Protein AF-A0A1H6C7P1-F1 (afdb_monomer)

Foldseek 3Di:
DFLQVLVVLCCVLPPPDPVLVQLCVQLVHDSVLLVVSNVDRDDRDPSSVVSSVVVSVVSPDPPPPD

Mean predicted aligned error: 5.49 Å

Rad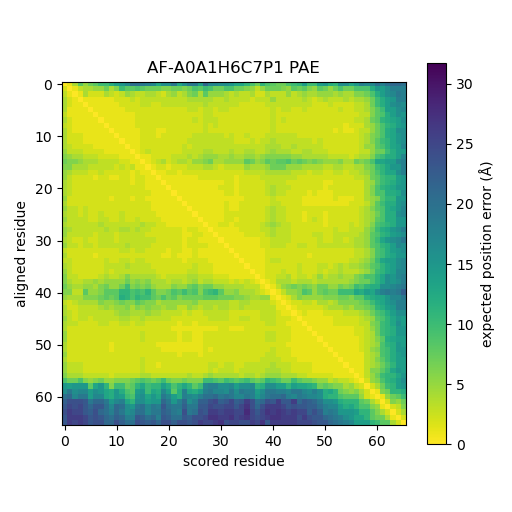ius of gyration: 11.46 Å; Cα contacts (8 Å, |Δi|>4): 71; chains: 1; bounding box: 26×27×30 Å

Structure (mmCIF, N/CA/C/O backbone):
data_AF-A0A1H6C7P1-F1
#
_entry.id   AF-A0A1H6C7P1-F1
#
loop_
_atom_site.group_PDB
_atom_site.id
_atom_site.type_symbol
_atom_site.label_atom_id
_atom_site.label_alt_id
_atom_site.label_comp_id
_atom_site.label_asym_id
_atom_site.label_entity_id
_atom_site.label_seq_id
_atom_site.pdbx_PDB_ins_code
_atom_site.Cartn_x
_atom_site.Cartn_y
_atom_site.Cartn_z
_atom_site.occupancy
_atom_site.B_iso_or_equiv
_atom_site.auth_seq_id
_atom_site.auth_comp_id
_atom_site.auth_asym_id
_atom_site.auth_atom_id
_atom_site.pdbx_PDB_model_num
ATOM 1 N N . MET A 1 1 ? 10.321 -4.866 -7.076 1.00 62.38 1 MET A N 1
ATOM 2 C CA . MET A 1 1 ? 9.449 -6.014 -6.728 1.00 62.38 1 MET A CA 1
ATOM 3 C C . MET A 1 1 ? 8.101 -5.684 -7.331 1.00 62.38 1 MET A C 1
ATOM 5 O O . MET A 1 1 ? 7.641 -4.583 -7.085 1.00 62.38 1 MET A O 1
ATOM 9 N N . ASP A 1 2 ? 7.489 -6.579 -8.104 1.00 84.44 2 ASP A N 1
ATOM 10 C CA . ASP A 1 2 ? 6.239 -6.276 -8.821 1.00 84.44 2 ASP A CA 1
ATOM 11 C C . ASP A 1 2 ? 5.110 -5.815 -7.870 1.00 84.44 2 ASP A C 1
ATOM 13 O O . ASP A 1 2 ? 4.850 -6.458 -6.841 1.00 84.44 2 ASP A O 1
ATOM 17 N N . GLY A 1 3 ? 4.459 -4.696 -8.207 1.00 84.31 3 GLY A N 1
ATOM 18 C CA . GLY A 1 3 ? 3.365 -4.090 -7.451 1.00 84.31 3 GLY A CA 1
ATOM 19 C C . GLY A 1 3 ? 2.205 -5.055 -7.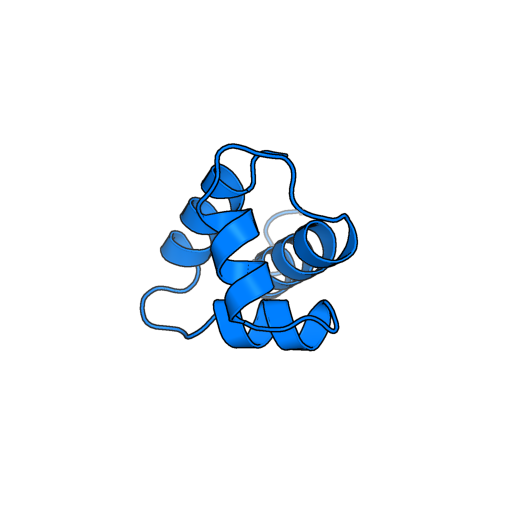219 1.00 84.31 3 GLY A C 1
ATOM 20 O O . GLY A 1 3 ? 1.704 -5.164 -6.093 1.00 84.31 3 GLY A O 1
ATOM 21 N N . ARG A 1 4 ? 1.868 -5.873 -8.222 1.00 87.62 4 ARG A N 1
ATOM 22 C CA . ARG A 1 4 ? 0.820 -6.893 -8.102 1.00 87.62 4 ARG A CA 1
ATOM 23 C C . ARG A 1 4 ? 1.147 -7.954 -7.056 1.00 87.62 4 ARG A C 1
ATOM 25 O O . ARG A 1 4 ? 0.278 -8.384 -6.290 1.00 87.62 4 ARG A O 1
ATOM 32 N N . LEU A 1 5 ? 2.406 -8.383 -6.979 1.00 89.31 5 LEU A N 1
ATOM 33 C CA . LEU A 1 5 ? 2.845 -9.358 -5.979 1.00 89.31 5 LEU A CA 1
ATOM 34 C C . LEU A 1 5 ? 2.736 -8.786 -4.556 1.00 89.31 5 LEU A C 1
ATOM 36 O O . LEU A 1 5 ? 2.372 -9.513 -3.626 1.00 89.31 5 LEU A O 1
ATOM 40 N N . LEU A 1 6 ? 3.035 -7.498 -4.379 1.00 89.25 6 LEU A N 1
ATOM 41 C CA . LEU A 1 6 ? 2.856 -6.784 -3.112 1.00 89.25 6 LEU A CA 1
ATOM 42 C C . LEU A 1 6 ? 1.379 -6.708 -2.711 1.00 89.25 6 LEU A C 1
ATOM 44 O O . LEU A 1 6 ? 1.049 -7.064 -1.578 1.00 89.25 6 LEU A O 1
ATOM 48 N N . ALA A 1 7 ? 0.491 -6.356 -3.642 1.00 91.25 7 ALA A N 1
ATOM 49 C CA . ALA A 1 7 ? -0.952 -6.314 -3.403 1.00 91.25 7 ALA A CA 1
ATOM 50 C C . ALA A 1 7 ? -1.512 -7.673 -2.956 1.00 91.25 7 ALA A C 1
ATOM 52 O O . ALA A 1 7 ? -2.291 -7.754 -2.006 1.00 91.25 7 ALA A O 1
ATOM 53 N N . LEU A 1 8 ? -1.080 -8.766 -3.596 1.00 91.62 8 LEU A N 1
ATOM 54 C CA . LEU A 1 8 ? -1.499 -10.121 -3.224 1.00 91.62 8 LEU A CA 1
ATOM 55 C C . LEU A 1 8 ? -1.042 -10.505 -1.811 1.00 91.62 8 LEU A C 1
ATOM 57 O O . LEU A 1 8 ? -1.804 -11.125 -1.066 1.00 91.62 8 LEU A O 1
ATOM 61 N N . LYS A 1 9 ? 0.183 -10.132 -1.421 1.00 91.81 9 LYS A N 1
ATOM 62 C CA . LYS A 1 9 ? 0.688 -10.370 -0.060 1.00 91.81 9 LYS A CA 1
ATOM 63 C C . LYS A 1 9 ? -0.109 -9.578 0.975 1.00 91.81 9 LYS A C 1
ATOM 65 O O . LYS A 1 9 ? -0.508 -10.156 1.981 1.00 91.81 9 LYS A O 1
ATOM 70 N N . LEU A 1 10 ? -0.375 -8.299 0.711 1.00 91.94 10 LEU A N 1
ATOM 71 C CA . LEU A 1 10 ? -1.148 -7.431 1.603 1.00 91.94 10 LEU A CA 1
ATOM 72 C C . LEU A 1 10 ? -2.588 -7.925 1.766 1.00 91.94 10 LEU A C 1
ATOM 74 O O . LEU A 1 10 ? -3.040 -8.093 2.893 1.00 91.94 10 LEU A O 1
ATOM 78 N N . ASN A 1 11 ? -3.264 -8.281 0.672 1.00 92.44 11 ASN A N 1
ATOM 79 C CA . ASN A 1 11 ? -4.610 -8.861 0.723 1.00 92.44 11 ASN A CA 1
ATOM 80 C C . ASN A 1 11 ? -4.668 -10.177 1.507 1.00 92.44 11 ASN A C 1
ATOM 82 O O . ASN A 1 11 ? -5.642 -10.433 2.211 1.00 92.44 11 ASN A O 1
ATOM 86 N N . LYS A 1 12 ? -3.635 -11.022 1.393 1.00 92.00 12 LYS A N 1
ATOM 87 C CA . LYS A 1 12 ? -3.555 -12.278 2.149 1.00 92.00 12 LYS A CA 1
ATOM 88 C C . LYS A 1 12 ? -3.328 -12.035 3.643 1.00 92.00 12 LYS A C 1
ATOM 90 O O . LYS A 1 12 ? -3.884 -12.764 4.459 1.00 92.00 12 LYS A O 1
ATOM 95 N N . GLN A 1 13 ? -2.492 -11.059 3.985 1.00 90.44 13 GLN A N 1
ATOM 96 C CA . GLN A 1 13 ? -2.100 -10.762 5.362 1.00 90.44 13 GLN A CA 1
ATOM 97 C C . GLN A 1 13 ? -3.168 -9.946 6.111 1.00 90.44 13 GLN A C 1
ATOM 99 O O . GLN A 1 13 ? -3.361 -10.142 7.307 1.00 90.44 13 GLN A O 1
ATOM 104 N N . PHE A 1 14 ? -3.889 -9.074 5.403 1.00 90.25 14 PHE A N 1
ATOM 105 C CA . PHE A 1 14 ? -4.868 -8.137 5.960 1.00 90.25 14 PHE A CA 1
ATOM 106 C C . PHE A 1 14 ? -6.237 -8.242 5.263 1.00 90.25 14 PHE A C 1
ATOM 108 O O . PHE A 1 14 ? -6.713 -7.269 4.668 1.00 90.25 14 PHE A O 1
ATOM 115 N N . PRO A 1 15 ? -6.900 -9.412 5.294 1.00 88.56 15 PRO A N 1
ATOM 116 C CA . PRO A 1 15 ? -8.188 -9.584 4.635 1.00 88.56 15 PRO A CA 1
ATOM 117 C C . PRO A 1 15 ? -9.254 -8.677 5.266 1.00 88.56 15 PRO A C 1
ATOM 119 O O . PRO A 1 15 ? -9.469 -8.700 6.476 1.00 88.56 15 PRO A O 1
ATOM 122 N N . GLY A 1 16 ? -9.937 -7.884 4.436 1.00 86.19 16 GLY A N 1
ATOM 123 C CA . GLY A 1 16 ? -10.992 -6.963 4.879 1.00 86.19 16 GLY A CA 1
ATOM 124 C C . GLY A 1 16 ? -10.492 -5.697 5.585 1.00 86.19 16 GLY A C 1
ATOM 125 O O . GLY A 1 16 ? -11.313 -4.902 6.037 1.00 86.19 16 GLY A O 1
ATOM 126 N N . TRP A 1 17 ? -9.174 -5.496 5.670 1.00 89.94 17 TRP A N 1
ATOM 127 C CA . TRP A 1 17 ? -8.570 -4.273 6.190 1.00 89.94 17 TRP A CA 1
ATOM 128 C C . TRP A 1 17 ? -8.197 -3.337 5.043 1.00 89.94 17 TRP A C 1
ATOM 130 O O . TRP A 1 17 ? -7.734 -3.786 3.994 1.00 89.94 17 TRP A O 1
ATOM 140 N N . ASP A 1 18 ? -8.370 -2.033 5.242 1.00 92.06 18 ASP A N 1
ATOM 141 C CA . ASP A 1 18 ? -8.054 -1.026 4.227 1.00 92.06 18 ASP A CA 1
ATOM 142 C C . ASP A 1 18 ? -6.553 -0.695 4.211 1.00 92.06 18 ASP A C 1
ATOM 144 O O . ASP A 1 18 ? -6.119 0.425 4.474 1.00 92.06 18 ASP A O 1
ATOM 148 N N . TRP A 1 19 ? -5.736 -1.704 3.905 1.00 93.56 19 TRP A N 1
ATOM 149 C CA . TRP A 1 19 ? -4.279 -1.585 3.853 1.00 93.56 19 TRP A CA 1
ATOM 150 C C . TRP A 1 19 ? -3.803 -0.594 2.777 1.00 93.56 19 TRP A C 1
ATOM 152 O O . TRP A 1 19 ? -2.687 -0.087 2.871 1.00 93.56 19 TRP A O 1
ATOM 162 N N . ILE A 1 20 ? -4.636 -0.272 1.778 1.00 94.00 20 ILE A N 1
ATOM 163 C CA . ILE A 1 20 ? -4.341 0.771 0.784 1.00 94.00 20 ILE A CA 1
ATOM 164 C C . ILE A 1 20 ? -4.273 2.145 1.466 1.00 94.00 20 ILE A C 1
ATOM 166 O O . ILE A 1 20 ? -3.383 2.929 1.137 1.00 94.00 20 ILE A O 1
ATOM 170 N N . ALA A 1 21 ? -5.156 2.427 2.435 1.00 94.50 21 ALA A N 1
ATOM 171 C CA . ALA A 1 21 ? -5.122 3.667 3.219 1.00 94.50 21 ALA A CA 1
ATOM 172 C C . ALA A 1 21 ? -3.793 3.818 3.959 1.00 94.50 21 ALA A C 1
ATOM 174 O O . ALA A 1 21 ? -3.128 4.844 3.855 1.00 94.50 21 ALA A O 1
ATOM 175 N N . GLU A 1 22 ? -3.403 2.756 4.660 1.00 93.50 22 GLU A N 1
ATOM 176 C CA . GLU A 1 22 ? -2.207 2.709 5.499 1.00 93.50 22 GLU A CA 1
ATOM 177 C C . GLU A 1 22 ? -0.930 2.868 4.669 1.00 93.50 22 GLU A C 1
ATOM 179 O O . GLU A 1 22 ? -0.014 3.603 5.042 1.00 93.50 22 GLU A O 1
ATOM 184 N N . VAL A 1 23 ? -0.865 2.208 3.508 1.00 94.00 23 VAL A N 1
ATOM 185 C CA . VAL A 1 23 ? 0.263 2.359 2.581 1.00 94.00 23 VAL A CA 1
ATOM 186 C C . VAL A 1 23 ? 0.303 3.775 2.009 1.00 94.00 23 VAL A C 1
ATOM 188 O O . VAL A 1 23 ? 1.383 4.354 1.941 1.00 94.00 23 VAL A O 1
ATOM 191 N N . ALA A 1 24 ? -0.843 4.352 1.640 1.00 95.88 24 ALA A N 1
ATOM 192 C CA . ALA A 1 24 ? -0.925 5.722 1.134 1.00 95.88 24 ALA A CA 1
ATOM 193 C C . ALA A 1 24 ? -0.452 6.750 2.172 1.00 95.88 24 ALA A C 1
ATOM 195 O O . ALA A 1 24 ? 0.393 7.591 1.859 1.00 95.88 24 ALA A O 1
ATOM 196 N N . GLU A 1 25 ? -0.908 6.627 3.419 1.00 95.38 25 GLU A N 1
ATOM 197 C CA . GLU A 1 25 ? -0.488 7.494 4.520 1.00 95.38 25 GLU A CA 1
ATOM 198 C C . GLU A 1 25 ? 1.021 7.384 4.782 1.00 95.38 25 GLU A C 1
ATOM 200 O O . GLU A 1 25 ? 1.726 8.394 4.795 1.00 95.38 25 GLU A O 1
ATOM 205 N N . LYS A 1 26 ? 1.551 6.160 4.904 1.00 94.50 26 LYS A N 1
ATOM 206 C CA . LYS A 1 26 ? 2.987 5.921 5.143 1.00 94.50 26 LYS A CA 1
ATOM 207 C C . LYS A 1 26 ? 3.874 6.350 3.974 1.00 94.50 26 LYS A C 1
ATOM 209 O O . LYS A 1 26 ? 4.999 6.802 4.190 1.00 94.50 26 LYS A O 1
ATOM 214 N N . ALA A 1 27 ? 3.399 6.196 2.740 1.00 94.12 27 ALA A N 1
ATOM 215 C CA . ALA A 1 27 ? 4.134 6.590 1.541 1.00 94.12 27 ALA A CA 1
ATOM 216 C C . ALA A 1 27 ? 4.070 8.103 1.270 1.00 94.12 27 ALA A C 1
ATOM 218 O O . ALA A 1 27 ? 4.878 8.596 0.476 1.00 94.12 27 ALA A O 1
ATOM 219 N N . GLY A 1 28 ? 3.143 8.824 1.915 1.00 95.50 28 GLY A N 1
ATOM 220 C CA . GLY A 1 28 ? 2.864 10.234 1.641 1.00 95.50 28 GLY A CA 1
ATOM 221 C C . GLY A 1 28 ? 2.220 10.452 0.269 1.00 95.50 28 GLY A C 1
ATOM 222 O O . GLY A 1 28 ? 2.489 11.458 -0.381 1.00 95.50 28 GLY A O 1
ATOM 223 N N . GLU A 1 29 ? 1.423 9.490 -0.196 1.00 96.00 29 GLU A N 1
ATOM 224 C CA . GLU A 1 29 ? 0.843 9.455 -1.541 1.00 96.00 29 GLU A CA 1
ATOM 225 C C . GLU A 1 29 ? -0.684 9.372 -1.484 1.00 96.00 29 GLU A C 1
ATOM 227 O O . GLU A 1 29 ? -1.279 9.071 -0.451 1.00 96.00 29 GLU A O 1
ATOM 232 N N . THR A 1 30 ? -1.347 9.625 -2.612 1.00 95.25 30 THR A N 1
ATOM 233 C CA . THR A 1 30 ? -2.797 9.429 -2.706 1.00 95.25 30 THR A CA 1
ATOM 234 C C . THR A 1 30 ? -3.145 7.949 -2.838 1.00 95.25 30 THR A C 1
ATOM 236 O O . THR A 1 30 ? -2.386 7.160 -3.406 1.00 95.25 30 THR A O 1
ATOM 239 N N . ARG A 1 31 ? -4.340 7.580 -2.365 1.00 94.75 31 ARG A N 1
ATOM 240 C CA . ARG A 1 31 ? -4.878 6.221 -2.513 1.00 94.75 31 ARG A CA 1
ATOM 241 C C . ARG A 1 31 ? -4.892 5.768 -3.966 1.00 94.75 31 ARG A C 1
ATOM 243 O O . ARG A 1 31 ? -4.353 4.711 -4.254 1.00 94.75 31 ARG A O 1
ATOM 250 N N . ASP A 1 32 ? -5.418 6.596 -4.864 1.00 94.19 32 ASP A N 1
ATOM 251 C CA . ASP A 1 32 ? -5.524 6.275 -6.291 1.00 94.19 32 ASP A CA 1
ATOM 252 C C . ASP A 1 32 ? -4.155 5.965 -6.904 1.00 94.19 32 ASP A C 1
ATOM 254 O O . ASP A 1 32 ? -4.010 5.043 -7.702 1.00 94.19 32 ASP A O 1
ATOM 258 N N . LYS A 1 33 ? -3.116 6.705 -6.493 1.00 93.00 33 LYS A N 1
ATOM 259 C CA . LYS A 1 33 ? -1.751 6.468 -6.961 1.00 93.00 33 LYS A CA 1
ATOM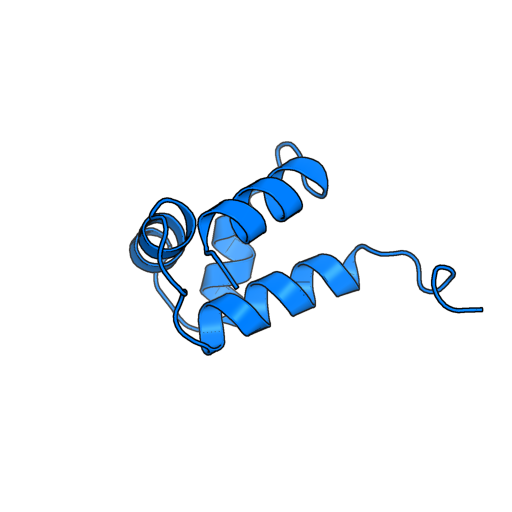 260 C C . LYS A 1 33 ? -1.194 5.157 -6.416 1.00 93.00 33 LYS A C 1
ATOM 262 O O . LYS A 1 33 ? -0.542 4.435 -7.166 1.00 93.00 33 LYS A O 1
ATOM 267 N N . VAL A 1 34 ? -1.420 4.851 -5.140 1.00 93.38 34 VAL A N 1
ATOM 268 C CA . VAL A 1 34 ? -1.008 3.573 -4.539 1.00 93.38 34 VAL A CA 1
ATOM 269 C C . VAL A 1 34 ? -1.733 2.406 -5.192 1.00 93.38 34 VAL A C 1
A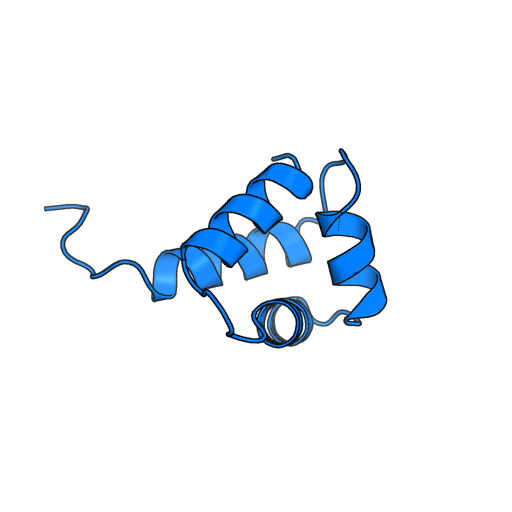TOM 271 O O . VAL A 1 34 ? -1.092 1.442 -5.595 1.00 93.38 34 VAL A O 1
ATOM 274 N N . GLU A 1 35 ? -3.049 2.507 -5.337 1.00 91.88 35 GLU A N 1
ATOM 275 C CA . GLU A 1 35 ? -3.886 1.482 -5.945 1.00 91.88 35 GLU A CA 1
ATOM 276 C C . GLU A 1 35 ? -3.461 1.203 -7.386 1.00 91.88 35 GLU A C 1
ATOM 278 O O . GLU A 1 35 ? -3.238 0.047 -7.732 1.00 91.88 35 GLU A O 1
ATOM 283 N N . TRP A 1 36 ? -3.237 2.247 -8.188 1.00 91.44 36 TRP A N 1
ATOM 284 C CA . TRP A 1 36 ? -2.757 2.093 -9.559 1.00 91.44 36 TRP A CA 1
ATOM 285 C C . TRP A 1 36 ? -1.413 1.350 -9.623 1.00 91.44 36 TRP A C 1
ATOM 287 O O . TRP A 1 36 ? -1.303 0.327 -10.292 1.00 91.44 36 TRP A O 1
ATOM 297 N N . HIS A 1 37 ? -0.408 1.781 -8.852 1.00 89.81 37 HIS A N 1
ATOM 298 C CA . HIS A 1 37 ? 0.913 1.135 -8.860 1.00 89.81 37 HIS A CA 1
ATOM 299 C C . HIS A 1 37 ? 0.914 -0.296 -8.304 1.00 89.81 37 HIS A C 1
ATOM 301 O O . HIS A 1 37 ? 1.853 -1.044 -8.559 1.00 89.81 37 HIS A O 1
ATOM 307 N N . LEU A 1 38 ? -0.092 -0.671 -7.512 1.00 86.81 38 LEU A N 1
ATOM 308 C CA . LEU A 1 38 ? -0.224 -2.012 -6.942 1.00 86.81 38 LEU A CA 1
ATOM 309 C C . LEU A 1 38 ? -1.144 -2.932 -7.767 1.00 86.81 38 LEU A C 1
ATOM 311 O O . LEU A 1 38 ? -1.168 -4.138 -7.519 1.00 86.81 38 LEU A O 1
ATOM 315 N N . GLN A 1 39 ? -1.887 -2.391 -8.736 1.00 85.31 39 GLN A N 1
ATOM 316 C CA . GLN A 1 39 ? -2.687 -3.159 -9.697 1.00 85.31 39 GLN A CA 1
ATOM 317 C C . GLN A 1 39 ? -1.932 -3.460 -10.996 1.00 85.31 39 GLN A C 1
ATOM 319 O O . GLN A 1 39 ? -2.202 -4.483 -11.626 1.00 85.31 39 GLN A O 1
ATOM 324 N N . GLU A 1 40 ? -1.003 -2.591 -11.386 1.00 82.81 40 GLU A N 1
ATOM 325 C CA . GLU A 1 40 ? -0.196 -2.747 -12.594 1.00 82.81 40 GLU A CA 1
ATOM 326 C C . GLU A 1 40 ? 0.996 -3.691 -12.365 1.00 82.81 40 GLU A C 1
ATOM 328 O O . GLU A 1 40 ? 1.605 -3.697 -11.292 1.00 82.81 40 GLU A O 1
ATOM 333 N N . ASP A 1 41 ? 1.364 -4.455 -13.400 1.00 75.81 41 ASP A N 1
ATOM 334 C CA . ASP A 1 41 ? 2.556 -5.319 -13.408 1.00 75.81 41 ASP A CA 1
ATOM 335 C C . ASP A 1 41 ? 3.827 -4.461 -13.633 1.00 75.81 41 ASP A C 1
ATOM 337 O O . ASP A 1 41 ? 4.551 -4.602 -14.624 1.00 75.81 41 ASP A O 1
ATOM 341 N N . MET A 1 42 ? 4.065 -3.496 -12.739 1.00 80.56 42 MET A N 1
ATOM 342 C CA . MET A 1 42 ? 5.215 -2.590 -12.757 1.00 80.56 42 MET A CA 1
ATOM 343 C C . MET A 1 42 ? 5.840 -2.450 -11.370 1.00 80.56 42 MET A C 1
ATOM 345 O O . MET A 1 42 ? 5.211 -2.717 -10.346 1.00 80.56 42 MET A O 1
ATOM 349 N N . ASP A 1 43 ? 7.095 -1.998 -11.327 1.00 84.81 43 ASP A N 1
ATOM 350 C CA . ASP A 1 43 ? 7.729 -1.659 -10.057 1.00 84.81 43 ASP A CA 1
ATOM 351 C C . ASP A 1 43 ? 7.080 -0.382 -9.483 1.00 84.81 43 ASP A C 1
ATOM 353 O O . ASP A 1 43 ? 7.100 0.671 -10.137 1.00 84.81 43 ASP A O 1
ATOM 357 N N . PRO A 1 44 ? 6.507 -0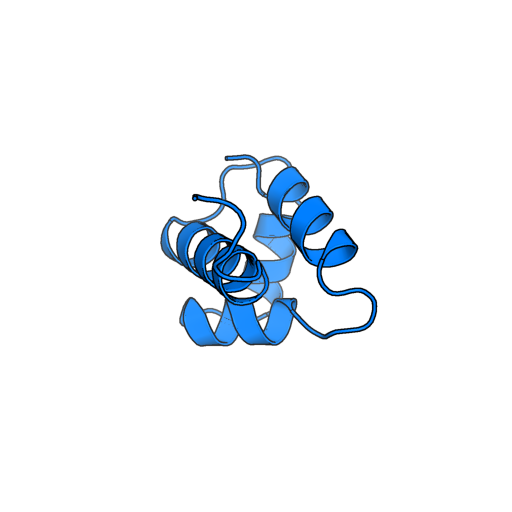.439 -8.268 1.00 87.31 44 PRO A N 1
ATOM 358 C CA . PRO A 1 44 ? 5.964 0.738 -7.623 1.00 87.31 44 PRO A CA 1
ATOM 359 C C . PRO A 1 44 ? 7.101 1.691 -7.206 1.00 87.31 44 PRO A C 1
ATOM 361 O O . PRO A 1 44 ? 8.227 1.261 -6.944 1.00 87.31 44 PRO A O 1
ATOM 364 N N . PRO A 1 45 ? 6.819 2.997 -7.081 1.00 92.69 45 PRO A N 1
ATOM 365 C CA . PRO A 1 45 ? 7.717 3.967 -6.478 1.00 92.69 45 PRO A CA 1
ATOM 366 C C . PRO A 1 45 ? 8.296 3.467 -5.152 1.00 92.69 45 PRO A C 1
ATOM 368 O O . PRO A 1 45 ? 7.589 2.879 -4.332 1.00 92.69 45 PRO A O 1
ATOM 371 N N . ALA A 1 46 ? 9.579 3.748 -4.911 1.00 92.44 46 ALA A N 1
ATOM 372 C CA . ALA A 1 46 ? 10.311 3.203 -3.765 1.00 92.44 46 ALA A CA 1
ATOM 373 C C . ALA A 1 46 ? 9.664 3.527 -2.402 1.00 92.44 46 ALA A C 1
ATOM 375 O O . ALA A 1 46 ? 9.779 2.747 -1.458 1.00 92.44 46 ALA A O 1
ATOM 376 N N . ASN A 1 47 ? 8.967 4.661 -2.281 1.00 94.31 47 ASN A N 1
ATOM 377 C CA . ASN A 1 47 ? 8.201 5.013 -1.084 1.00 94.31 47 ASN A CA 1
ATOM 378 C C . ASN A 1 47 ? 6.982 4.102 -0.873 1.00 94.31 47 ASN A C 1
ATOM 380 O O . ASN A 1 47 ? 6.746 3.687 0.260 1.00 94.31 47 ASN A O 1
ATOM 384 N N . ILE A 1 48 ? 6.256 3.758 -1.940 1.00 93.69 48 ILE A N 1
ATOM 385 C CA . ILE A 1 48 ? 5.112 2.834 -1.903 1.00 93.69 48 ILE A CA 1
ATOM 386 C C . ILE A 1 48 ? 5.600 1.415 -1.597 1.00 93.69 48 ILE A C 1
ATOM 388 O O . ILE A 1 48 ? 5.054 0.762 -0.707 1.00 93.69 48 ILE A O 1
ATOM 392 N N . GLU A 1 49 ? 6.669 0.961 -2.264 1.00 93.25 49 GLU A N 1
ATOM 393 C CA . GLU A 1 49 ? 7.281 -0.345 -1.988 1.00 93.25 49 GLU A CA 1
ATOM 394 C C . GLU A 1 49 ? 7.709 -0.458 -0.519 1.00 93.25 49 GLU A C 1
ATOM 396 O O . GLU A 1 49 ? 7.359 -1.425 0.161 1.00 93.25 49 GLU A O 1
ATOM 401 N N . ARG A 1 50 ? 8.426 0.549 -0.007 1.00 93.50 50 ARG A N 1
ATOM 402 C CA . ARG A 1 50 ? 8.891 0.572 1.383 1.00 93.50 50 ARG A CA 1
ATOM 403 C C . ARG A 1 50 ? 7.726 0.556 2.372 1.00 93.50 50 ARG A C 1
ATOM 405 O O . ARG A 1 50 ? 7.741 -0.260 3.287 1.00 93.50 50 ARG A O 1
ATOM 412 N N . ALA A 1 51 ? 6.717 1.404 2.175 1.00 94.62 51 ALA A N 1
ATOM 413 C CA . ALA A 1 51 ? 5.553 1.478 3.058 1.00 94.62 51 ALA A CA 1
ATOM 414 C C . ALA A 1 51 ? 4.792 0.142 3.126 1.00 94.62 51 ALA A C 1
ATOM 416 O O . ALA A 1 51 ? 4.442 -0.331 4.208 1.00 94.62 51 ALA A O 1
ATOM 417 N N . ALA A 1 52 ? 4.592 -0.506 1.978 1.00 92.56 52 ALA A N 1
ATOM 418 C CA . ALA A 1 52 ? 3.958 -1.816 1.902 1.00 92.56 52 ALA A CA 1
ATOM 419 C C . ALA A 1 52 ? 4.788 -2.920 2.584 1.00 92.56 52 ALA A C 1
ATOM 421 O O . ALA A 1 52 ? 4.237 -3.755 3.303 1.00 92.56 52 ALA A O 1
ATOM 422 N N . GLN A 1 53 ? 6.113 -2.921 2.410 1.00 92.25 53 GLN A N 1
ATOM 423 C CA . GLN A 1 53 ? 7.001 -3.875 3.086 1.00 92.25 53 GLN A CA 1
ATOM 424 C C . GLN A 1 53 ? 7.051 -3.6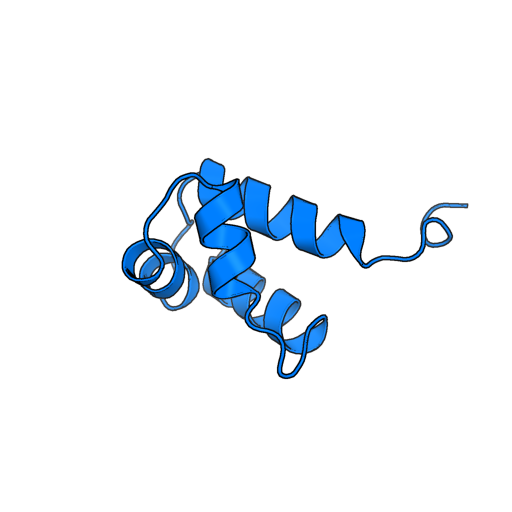67 4.604 1.00 92.25 53 GLN A C 1
ATOM 426 O O . GLN A 1 53 ? 7.070 -4.645 5.353 1.00 92.25 53 GLN A O 1
ATOM 431 N N . GLU A 1 54 ? 7.066 -2.416 5.063 1.00 92.31 54 GLU A N 1
ATOM 432 C CA . GLU A 1 54 ? 6.992 -2.077 6.485 1.00 92.31 54 GLU A CA 1
ATOM 433 C C . GLU A 1 54 ? 5.684 -2.578 7.092 1.00 92.31 54 GLU A C 1
ATOM 435 O O . GLU A 1 54 ? 5.714 -3.250 8.121 1.00 92.31 54 GLU A O 1
ATOM 440 N N . LEU A 1 55 ? 4.555 -2.344 6.417 1.00 91.38 55 LEU A N 1
ATOM 441 C CA . LEU A 1 55 ? 3.251 -2.820 6.871 1.00 91.38 55 LEU A CA 1
ATOM 442 C C . LEU A 1 55 ? 3.208 -4.352 6.970 1.00 91.38 55 LEU A C 1
ATOM 444 O O . LEU A 1 55 ? 2.774 -4.892 7.987 1.00 91.38 55 LEU A O 1
ATOM 448 N N . LEU A 1 56 ? 3.724 -5.064 5.961 1.00 91.00 56 LEU A N 1
ATOM 449 C CA . LEU A 1 56 ? 3.835 -6.526 6.002 1.00 91.00 56 LEU A CA 1
ATOM 450 C C . LEU A 1 56 ? 4.684 -6.998 7.191 1.00 91.00 56 LEU A C 1
ATOM 452 O O . LEU A 1 56 ? 4.280 -7.926 7.891 1.00 91.00 56 LEU A O 1
ATOM 456 N N . ARG A 1 57 ? 5.823 -6.340 7.450 1.00 88.75 57 ARG A N 1
ATOM 457 C CA . ARG A 1 57 ? 6.717 -6.669 8.570 1.00 88.75 57 ARG A CA 1
ATOM 458 C C . ARG A 1 57 ? 6.065 -6.410 9.927 1.00 88.75 57 ARG A C 1
ATOM 460 O O . ARG A 1 57 ? 6.250 -7.217 10.825 1.00 88.75 57 ARG A O 1
ATOM 467 N N . SER A 1 58 ? 5.283 -5.340 10.067 1.00 80.12 58 SER A N 1
ATOM 468 C CA . SER A 1 58 ? 4.602 -4.991 11.321 1.00 80.12 58 SER A CA 1
ATOM 469 C C . SER A 1 58 ? 3.492 -5.963 11.730 1.00 80.12 58 SER A C 1
ATOM 471 O O . SER A 1 58 ? 3.086 -5.939 12.886 1.00 80.12 58 SER A O 1
ATOM 473 N N . SER A 1 59 ? 2.995 -6.811 10.821 1.00 69.19 59 SER A N 1
ATOM 474 C CA . SER A 1 59 ? 2.014 -7.856 11.170 1.00 69.19 59 SER A CA 1
ATOM 475 C C . SER A 1 59 ? 2.598 -9.256 11.310 1.00 69.19 59 SER A C 1
ATOM 477 O O . SER A 1 59 ? 1.883 -10.177 11.708 1.00 69.19 59 SER A O 1
ATOM 479 N N . LEU A 1 60 ? 3.873 -9.440 10.964 1.00 58.72 60 LEU A N 1
ATOM 480 C CA . LEU A 1 60 ? 4.562 -10.675 1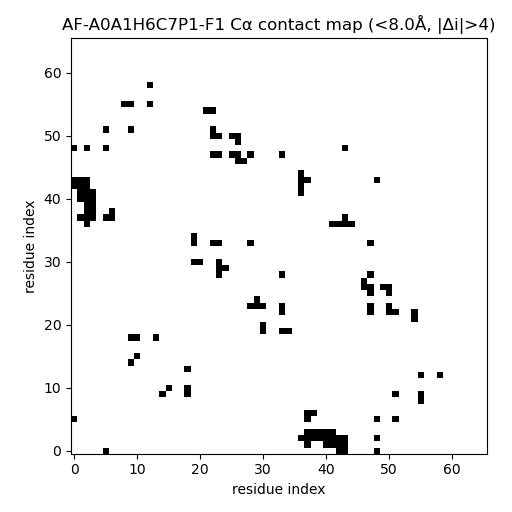1.293 1.00 58.72 60 LEU A CA 1
ATOM 481 C C . LEU A 1 60 ? 4.826 -10.659 12.804 1.00 58.72 60 LEU A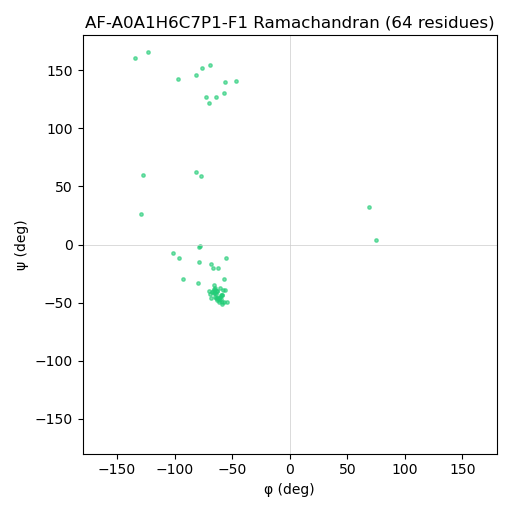 C 1
ATOM 483 O O . LEU A 1 60 ? 5.399 -9.683 13.291 1.00 58.72 60 LEU A O 1
ATOM 487 N N . PRO A 1 61 ? 4.425 -11.696 13.562 1.00 51.47 61 PRO A N 1
ATOM 488 C CA . PRO A 1 61 ? 4.904 -11.837 14.929 1.00 51.47 61 PRO A CA 1
ATOM 489 C C . PRO A 1 61 ? 6.440 -11.855 14.907 1.00 51.47 61 PRO A C 1
ATOM 491 O O . PRO A 1 61 ? 7.038 -12.458 14.013 1.00 51.47 61 PRO A O 1
ATOM 494 N N . GLU A 1 62 ? 7.073 -11.185 15.874 1.00 53.56 62 GLU A N 1
ATOM 495 C CA . GLU A 1 62 ? 8.539 -11.053 15.980 1.00 53.56 62 GLU A CA 1
ATOM 496 C C . GLU A 1 62 ? 9.283 -12.413 16.011 1.00 53.56 62 GLU A C 1
ATOM 498 O O . GLU A 1 62 ? 10.490 -12.459 15.794 1.00 53.56 62 GLU A O 1
ATOM 503 N N . ASP A 1 63 ? 8.564 -13.528 16.183 1.00 47.03 63 ASP A N 1
ATOM 504 C CA . ASP A 1 63 ? 9.074 -14.901 16.292 1.00 47.03 63 ASP A CA 1
ATOM 505 C C . ASP A 1 63 ? 9.476 -15.595 14.974 1.00 47.03 63 ASP A C 1
ATOM 507 O O . ASP A 1 63 ? 9.932 -16.735 15.000 1.00 47.03 63 ASP A O 1
ATOM 511 N N . VAL A 1 64 ? 9.341 -14.969 13.799 1.00 54.53 64 VAL A N 1
ATOM 512 C CA . VAL A 1 64 ? 9.693 -15.645 12.522 1.00 54.53 64 VAL A CA 1
ATOM 513 C C . VAL A 1 64 ? 11.213 -15.657 12.246 1.00 54.53 64 VAL A C 1
ATOM 515 O O . VAL A 1 64 ? 11.660 -16.254 11.268 1.00 54.53 64 VAL A O 1
ATOM 518 N N . PHE A 1 65 ? 12.033 -15.046 13.111 1.00 50.59 65 PHE A N 1
ATOM 519 C CA . PHE A 1 65 ? 13.492 -14.961 12.936 1.00 50.59 65 PHE A CA 1
ATOM 520 C C . PHE A 1 65 ? 14.335 -15.402 14.155 1.00 50.59 65 PHE A C 1
ATOM 522 O O . PHE A 1 65 ? 15.472 -14.942 14.276 1.00 50.59 65 PHE A O 1
ATOM 529 N N . GLN A 1 66 ? 13.837 -16.290 15.030 1.00 40.94 66 G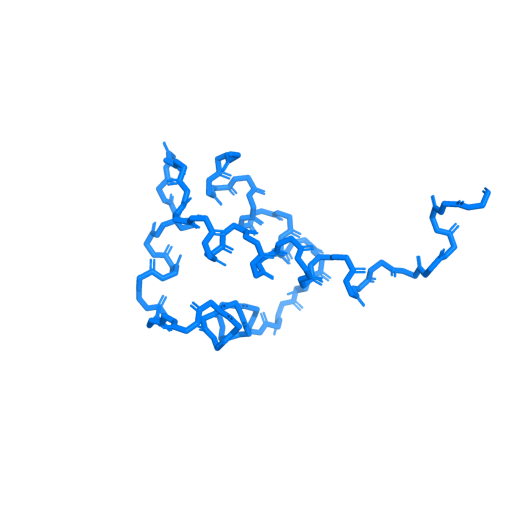LN A N 1
ATOM 530 C CA . GLN A 1 66 ? 14.678 -16.975 16.036 1.00 40.94 66 GLN A CA 1
ATOM 531 C C . GLN A 1 66 ? 15.118 -18.374 15.597 1.00 40.94 66 GLN A C 1
ATOM 533 O O . GLN A 1 66 ? 14.283 -19.118 15.039 1.00 40.94 66 GLN A O 1
#

Nearest PDB structures (foldseek):
  6b9r-assembly1_D  TM=7.432E-01  e=5.342E-01  Streptomyces albus
  3dnv-assembly1_B  TM=6.937E-01  e=6.834E-01  Escherichia coli K-12
  8ezt-assembly1_D-2  TM=6.798E-01  e=8.220E-01  Legionella pneumophila
  5k98-assembly1_P  TM=6.881E-01  e=7.729E-01  Escherichia coli MP020980.2
  4fbi-assembly2_D  TM=6.874E-01  e=1.189E+00  Enterobacter sp. RFL1396

Solvent-accessible surface area (backbone atoms only — not comparable to full-atom values): 3749 Å² total; per-residue (Å²): 110,51,13,36,62,52,43,52,50,49,49,70,75,40,70,96,51,70,57,60,56,56,26,11,64,67,36,75,48,52,51,71,59,48,51,50,35,28,69,36,94,38,68,39,58,70,49,49,47,49,27,45,52,51,54,56,54,73,70,49,68,86,73,84,78,120

Organism: NCBI:txid1036778

pLDDT: mean 85.8, std 13.46, range [40.94, 96.0]

Sequence (66 aa):
MDGRLLALKLNKQFPGWDWIAEVAEKAGETRDKVEWHLQEDMDPPANIERAAQELLRSSLPEDVFQ

Secondary structure (DSSP, 8-state):
--HHHHHHHHHHHSTTS-HHHHHHHHHT--HHHHHHHHHSSSPPPHHHHHHHHHHHHHHS-GGGG-